Protein AF-A0A9W6C6E5-F1 (afdb_monomer_lite)

Radius of gyration: 13.52 Å; chains: 1; bounding box: 32×31×34 Å

Structure (mmCIF, N/CA/C/O backbone):
data_AF-A0A9W6C6E5-F1
#
_entry.id   AF-A0A9W6C6E5-F1
#
loop_
_atom_site.group_PDB
_atom_site.id
_atom_site.type_symbol
_atom_site.label_atom_id
_atom_site.label_alt_id
_atom_site.label_comp_id
_atom_site.label_asym_id
_atom_site.label_entity_id
_atom_site.label_seq_id
_atom_site.pdbx_PDB_ins_code
_atom_site.Cartn_x
_atom_site.Cartn_y
_atom_site.Cartn_z
_atom_site.occupancy
_atom_site.B_iso_or_equiv
_atom_site.auth_seq_id
_atom_site.auth_comp_id
_atom_site.auth_asym_id
_atom_site.auth_atom_id
_atom_site.pdbx_PDB_model_num
ATOM 1 N N . MET A 1 1 ? 8.677 17.395 10.106 1.00 44.50 1 MET A N 1
ATOM 2 C CA . MET A 1 1 ? 7.660 16.467 9.563 1.00 44.50 1 MET A CA 1
ATOM 3 C C . MET A 1 1 ? 8.379 15.195 9.150 1.00 44.50 1 MET A C 1
ATOM 5 O O . MET A 1 1 ? 9.233 15.250 8.278 1.00 44.50 1 MET A O 1
ATOM 9 N N . GLY A 1 2 ? 8.181 14.106 9.895 1.00 55.03 2 GLY A N 1
ATOM 10 C CA . GLY A 1 2 ? 9.028 12.915 9.806 1.00 55.03 2 GLY A CA 1
ATOM 11 C C . GLY A 1 2 ? 8.809 12.149 8.509 1.00 55.03 2 GLY A C 1
ATOM 12 O O . GLY A 1 2 ? 7.764 11.538 8.327 1.00 55.03 2 GLY A O 1
ATOM 13 N N . THR A 1 3 ? 9.792 12.151 7.617 1.00 56.72 3 THR A N 1
ATOM 14 C CA . THR A 1 3 ? 9.728 11.371 6.377 1.00 56.72 3 THR A CA 1
ATOM 15 C C . THR A 1 3 ? 10.977 10.514 6.262 1.00 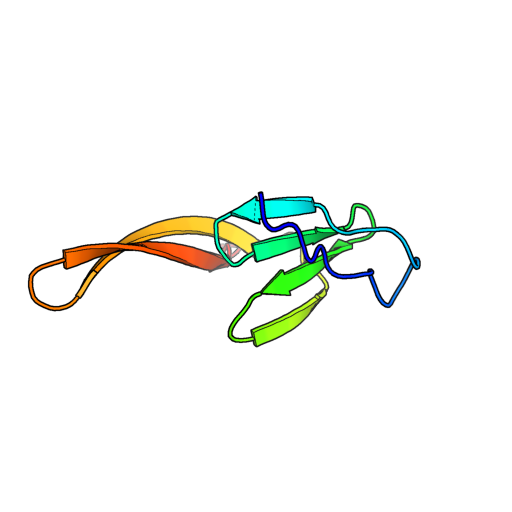56.72 3 THR A C 1
ATOM 17 O O . THR A 1 3 ? 11.877 10.788 5.469 1.00 56.72 3 THR A O 1
ATOM 20 N N . ASN A 1 4 ? 11.040 9.458 7.079 1.00 74.81 4 ASN A N 1
ATOM 21 C CA . ASN A 1 4 ? 11.949 8.336 6.847 1.00 74.81 4 ASN A CA 1
ATOM 22 C C . ASN A 1 4 ? 11.364 7.492 5.697 1.00 74.81 4 ASN A C 1
ATOM 24 O O . ASN A 1 4 ? 10.840 6.390 5.891 1.00 74.81 4 ASN A O 1
ATOM 28 N N . ASN A 1 5 ? 11.337 8.097 4.504 1.00 85.38 5 ASN A N 1
ATOM 29 C CA . ASN A 1 5 ? 10.893 7.427 3.293 1.00 85.38 5 ASN A CA 1
ATOM 30 C C . ASN A 1 5 ? 11.861 6.288 3.028 1.00 85.38 5 ASN A C 1
ATOM 32 O O . ASN A 1 5 ? 13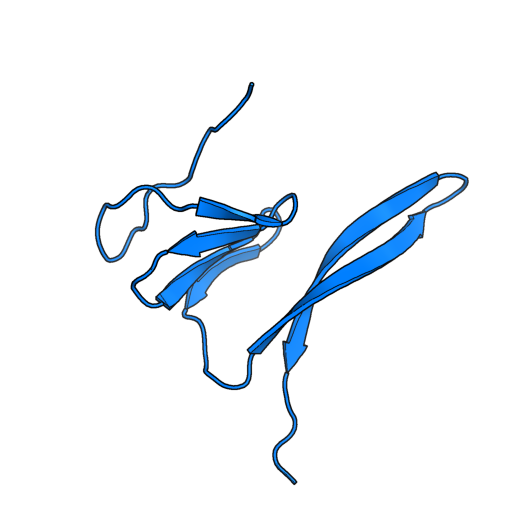.077 6.493 2.989 1.00 85.38 5 ASN A O 1
ATOM 36 N N . LYS A 1 6 ? 11.318 5.090 2.845 1.00 92.69 6 LYS A N 1
ATOM 37 C CA . LYS A 1 6 ? 12.139 3.927 2.557 1.00 92.69 6 LYS A CA 1
ATOM 38 C C . LYS A 1 6 ? 12.786 4.089 1.189 1.00 92.69 6 LYS A C 1
ATOM 40 O O . LYS A 1 6 ? 12.222 4.702 0.280 1.00 92.69 6 LYS A O 1
ATOM 45 N N . ILE A 1 7 ? 13.991 3.558 1.060 1.00 95.31 7 ILE A N 1
ATOM 46 C CA . ILE A 1 7 ? 14.657 3.431 -0.228 1.00 95.31 7 ILE A CA 1
ATOM 47 C C . ILE A 1 7 ? 14.185 2.124 -0.849 1.00 95.31 7 ILE A C 1
ATOM 49 O O . ILE A 1 7 ? 14.160 1.091 -0.184 1.00 95.31 7 ILE A O 1
ATOM 53 N N . CYS A 1 8 ? 13.753 2.183 -2.104 1.00 96.56 8 CYS A N 1
ATOM 54 C CA . CYS A 1 8 ? 13.322 1.000 -2.825 1.00 96.56 8 CYS A CA 1
ATOM 55 C C . CYS A 1 8 ? 14.525 0.071 -3.059 1.00 96.56 8 CYS A C 1
ATOM 57 O O . CYS A 1 8 ? 15.476 0.512 -3.706 1.00 96.56 8 CYS A O 1
ATOM 59 N N . PRO A 1 9 ? 14.478 -1.201 -2.624 1.00 96.31 9 PRO A N 1
ATOM 60 C CA . PRO A 1 9 ? 15.595 -2.126 -2.816 1.00 96.31 9 PRO A CA 1
ATOM 61 C C . PRO A 1 9 ? 15.829 -2.481 -4.292 1.00 96.31 9 PRO A C 1
ATOM 63 O O . PRO A 1 9 ? 16.941 -2.822 -4.659 1.00 96.31 9 PRO A O 1
ATOM 66 N N . ASN A 1 10 ? 14.807 -2.357 -5.148 1.00 96.12 10 ASN A N 1
ATOM 67 C CA . ASN A 1 10 ? 14.906 -2.718 -6.564 1.00 96.12 10 ASN A CA 1
ATOM 68 C C . ASN A 1 10 ? 15.528 -1.595 -7.426 1.00 96.12 10 ASN A C 1
ATOM 70 O O . ASN A 1 10 ? 16.348 -1.850 -8.294 1.00 96.12 10 ASN A O 1
ATOM 74 N N . CYS A 1 11 ? 15.180 -0.323 -7.186 1.00 96.88 11 CYS A N 1
ATOM 75 C CA . CYS A 1 11 ? 15.643 0.787 -8.043 1.00 96.88 11 CYS A CA 1
ATOM 76 C C . CYS A 1 11 ? 16.392 1.913 -7.315 1.00 96.88 11 CYS A C 1
ATOM 78 O O . CYS A 1 11 ? 16.689 2.940 -7.926 1.00 96.88 11 CYS A O 1
ATOM 80 N N . GLY A 1 12 ? 16.619 1.794 -6.003 1.00 95.38 12 GLY A N 1
ATOM 81 C CA . GLY A 1 12 ? 17.346 2.783 -5.196 1.00 95.38 12 GLY A CA 1
ATOM 82 C C . GLY A 1 12 ? 16.637 4.132 -5.005 1.00 95.38 12 GLY A C 1
ATOM 83 O O . GLY A 1 12 ? 17.161 5.027 -4.345 1.00 95.38 12 GLY A O 1
ATOM 84 N N . ARG A 1 13 ? 15.430 4.320 -5.555 1.00 95.56 13 ARG A N 1
ATOM 85 C CA . ARG A 1 13 ? 14.676 5.577 -5.429 1.00 95.56 13 ARG A CA 1
ATOM 86 C C . ARG A 1 13 ? 13.938 5.656 -4.094 1.00 95.56 13 ARG A C 1
ATOM 88 O O . ARG A 1 13 ? 13.450 4.650 -3.578 1.00 95.56 13 ARG A O 1
ATOM 95 N N . LYS A 1 14 ? 13.783 6.876 -3.570 1.00 94.69 14 LYS A N 1
ATOM 96 C CA . LYS A 1 14 ? 12.920 7.146 -2.409 1.00 94.69 14 LYS A CA 1
ATOM 97 C C . LYS A 1 14 ? 11.475 6.767 -2.732 1.00 94.69 14 LYS A C 1
ATOM 99 O O . LYS A 1 14 ? 10.909 7.221 -3.729 1.00 94.69 14 LYS A O 1
ATOM 104 N N . MET A 1 15 ? 10.879 5.962 -1.866 1.00 95.50 15 MET A N 1
ATOM 105 C CA . MET A 1 15 ? 9.469 5.606 -1.938 1.00 95.50 15 MET A CA 1
ATOM 106 C C . MET A 1 15 ? 8.604 6.794 -1.510 1.00 95.50 15 MET A C 1
ATOM 108 O O . MET A 1 15 ? 9.050 7.694 -0.792 1.00 95.50 15 MET A O 1
ATOM 112 N N . LYS A 1 16 ? 7.359 6.818 -1.983 1.00 93.62 16 LYS A N 1
ATOM 113 C CA . LYS A 1 16 ? 6.364 7.828 -1.616 1.00 93.62 16 LYS A CA 1
ATOM 114 C C . LYS A 1 16 ? 5.332 7.203 -0.694 1.00 93.62 16 LYS A C 1
ATOM 116 O O . LYS A 1 16 ? 4.851 6.111 -0.974 1.00 93.62 16 LYS A O 1
ATOM 121 N N . GLN A 1 17 ? 4.985 7.894 0.384 1.00 93.19 17 GLN A N 1
ATOM 122 C CA . GLN A 1 17 ? 3.897 7.464 1.251 1.00 93.19 17 GLN A CA 1
ATOM 123 C C . GLN A 1 17 ? 2.566 7.605 0.511 1.00 93.19 17 GLN A C 1
ATOM 125 O O . GLN A 1 17 ? 2.226 8.700 0.074 1.00 93.19 17 GLN A O 1
ATOM 130 N N . GLN A 1 18 ? 1.839 6.498 0.379 1.00 91.31 18 GLN A N 1
ATOM 131 C CA . GLN A 1 18 ? 0.489 6.491 -0.179 1.00 91.31 18 GLN A CA 1
ATOM 132 C C . GLN A 1 18 ? -0.540 6.620 0.940 1.00 91.31 18 GLN A C 1
ATOM 134 O O . GLN A 1 18 ? -1.415 7.477 0.889 1.00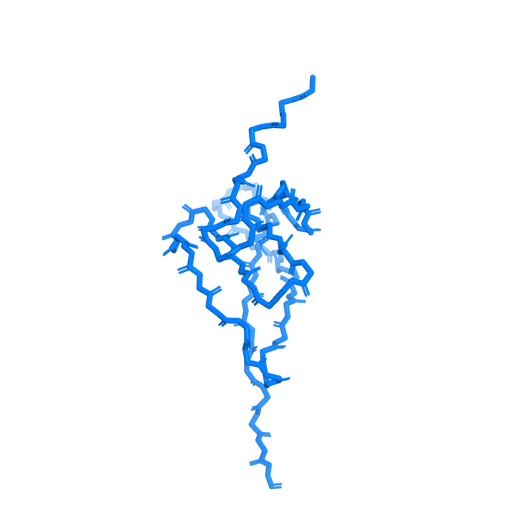 91.31 18 GLN A O 1
ATOM 139 N N . PHE A 1 19 ? -0.382 5.809 1.987 1.00 89.94 19 PHE A N 1
ATOM 140 C CA . PHE A 1 19 ? -1.208 5.823 3.190 1.00 89.94 19 PHE A CA 1
ATOM 141 C C . PHE A 1 19 ? -0.328 5.829 4.437 1.00 89.94 19 PHE A C 1
ATOM 143 O O . PHE A 1 19 ? 0.875 5.571 4.369 1.00 89.94 19 PHE A O 1
ATOM 150 N N . ILE A 1 20 ? -0.917 6.092 5.603 1.00 88.19 20 ILE A N 1
ATOM 151 C CA . ILE A 1 20 ? -0.196 5.977 6.874 1.00 88.19 20 ILE A CA 1
ATOM 152 C C . ILE A 1 20 ? 0.306 4.535 7.013 1.00 88.19 20 ILE A C 1
ATOM 154 O O . ILE A 1 20 ? -0.487 3.602 7.049 1.00 88.19 20 ILE A O 1
ATOM 158 N N . GLY A 1 21 ? 1.627 4.356 7.064 1.00 89.62 21 GLY A N 1
ATOM 159 C CA . GLY A 1 21 ? 2.248 3.033 7.162 1.00 89.62 21 GLY A CA 1
ATOM 160 C C . GLY A 1 21 ? 2.352 2.249 5.848 1.00 89.62 21 GLY A C 1
ATOM 161 O O . GLY A 1 21 ? 2.772 1.097 5.901 1.00 89.62 21 GLY A O 1
ATOM 162 N N . LEU A 1 22 ? 2.031 2.847 4.692 1.00 93.38 22 LEU A N 1
ATOM 163 C CA . LEU A 1 22 ? 2.203 2.235 3.369 1.00 93.38 22 LEU A CA 1
ATOM 164 C C . LEU A 1 22 ? 2.930 3.187 2.410 1.00 93.38 22 LEU A C 1
ATOM 166 O O . LEU A 1 22 ? 2.485 4.312 2.168 1.00 93.38 22 LEU A O 1
ATOM 170 N N . GLN A 1 23 ? 4.034 2.722 1.828 1.00 94.88 23 GLN A N 1
ATOM 171 C CA . GLN A 1 23 ? 4.828 3.461 0.849 1.00 94.88 23 GLN A CA 1
ATOM 172 C C . GLN A 1 23 ? 4.956 2.678 -0.462 1.00 94.88 23 GLN A C 1
ATOM 174 O O . GLN A 1 23 ? 5.098 1.458 -0.450 1.00 94.88 23 GLN A O 1
ATOM 179 N N . HIS A 1 24 ? 4.960 3.382 -1.593 1.00 95.56 24 HIS A N 1
ATOM 180 C CA . HIS A 1 24 ? 5.103 2.803 -2.926 1.00 95.56 24 HIS A CA 1
ATOM 181 C C . HIS A 1 24 ? 6.308 3.362 -3.671 1.00 95.56 24 HIS A C 1
ATOM 183 O O . HIS A 1 24 ? 6.656 4.543 -3.581 1.00 95.56 24 HIS A O 1
ATOM 189 N 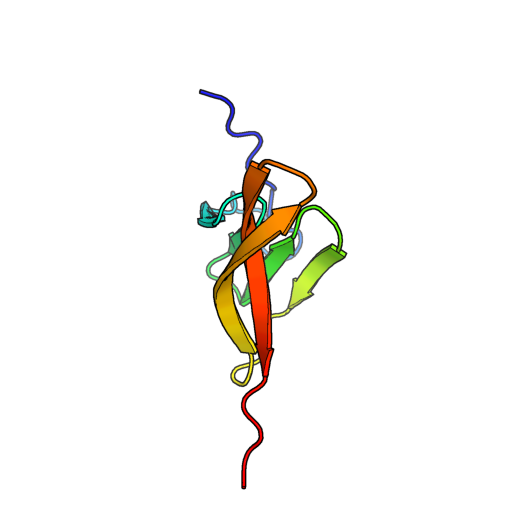N . CYS A 1 25 ? 6.899 2.500 -4.483 1.00 96.56 25 CYS A N 1
ATOM 190 C CA . CYS A 1 25 ? 7.805 2.871 -5.546 1.00 96.56 25 CYS A CA 1
ATOM 191 C C . CYS A 1 25 ? 7.091 2.794 -6.900 1.00 96.56 25 CYS A C 1
ATOM 193 O O . CYS A 1 25 ? 6.242 1.933 -7.133 1.00 96.56 25 CYS A O 1
ATOM 195 N N . LYS A 1 26 ? 7.499 3.656 -7.838 1.00 94.81 26 LYS A N 1
ATOM 196 C CA . LYS A 1 26 ? 7.022 3.603 -9.227 1.00 94.81 26 LYS A CA 1
ATOM 197 C C . LYS A 1 26 ? 7.366 2.280 -9.923 1.00 94.81 26 LYS A C 1
ATOM 199 O O . LYS A 1 26 ? 6.627 1.883 -10.808 1.00 94.81 26 LYS A O 1
ATOM 204 N N . CYS A 1 27 ? 8.433 1.590 -9.508 1.00 95.88 27 CYS A N 1
ATOM 205 C CA . CYS A 1 27 ? 8.888 0.345 -10.137 1.00 95.88 27 CYS A CA 1
ATOM 206 C C . CYS A 1 27 ? 8.079 -0.905 -9.751 1.00 95.88 27 CYS A C 1
ATOM 208 O O . CYS A 1 27 ? 8.477 -2.001 -10.111 1.00 95.88 27 CYS A O 1
ATOM 210 N N . GLY A 1 28 ? 6.996 -0.772 -8.978 1.00 95.44 28 GLY A N 1
ATOM 211 C CA . GLY A 1 28 ? 6.192 -1.925 -8.556 1.00 95.44 28 GLY A CA 1
ATOM 212 C C . GLY A 1 28 ? 6.454 -2.386 -7.124 1.00 95.44 28 GLY A C 1
ATOM 213 O O . GLY A 1 28 ? 5.584 -3.031 -6.559 1.00 95.44 28 GLY A O 1
ATOM 214 N N . MET A 1 29 ? 7.550 -1.969 -6.483 1.00 97.31 29 MET A N 1
ATOM 215 C CA . MET A 1 29 ? 7.811 -2.283 -5.070 1.00 97.31 29 MET A CA 1
ATOM 216 C C . MET A 1 29 ? 6.959 -1.454 -4.109 1.00 97.31 29 MET A C 1
ATOM 218 O O . MET A 1 29 ? 6.758 -0.254 -4.309 1.00 97.31 29 MET A O 1
ATOM 222 N N . SER A 1 30 ? 6.552 -2.066 -3.006 1.00 96.44 30 SER A N 1
ATOM 223 C CA . SER A 1 30 ? 5.845 -1.431 -1.894 1.00 96.44 30 SER A CA 1
ATOM 224 C C . SER A 1 30 ? 6.494 -1.776 -0.565 1.00 96.44 30 SER A C 1
ATOM 226 O O . SER A 1 30 ? 7.253 -2.734 -0.472 1.00 96.44 30 SER A O 1
ATOM 228 N N . TRP A 1 31 ? 6.232 -0.958 0.449 1.00 95.50 31 TRP A N 1
ATOM 229 C CA . TRP A 1 31 ? 6.642 -1.192 1.826 1.00 95.50 31 TRP A CA 1
ATOM 230 C C . TRP A 1 31 ? 5.469 -0.911 2.755 1.00 95.50 31 TRP A C 1
ATOM 232 O O . TRP A 1 31 ? 4.888 0.177 2.696 1.00 95.50 31 TRP A O 1
ATOM 242 N N . LYS A 1 32 ? 5.137 -1.863 3.624 1.00 93.62 32 LYS A N 1
ATOM 243 C CA . LYS A 1 32 ? 4.093 -1.731 4.643 1.00 93.62 32 LYS A CA 1
ATOM 244 C C . LYS A 1 32 ? 4.706 -1.915 6.024 1.00 93.62 32 LYS A C 1
ATOM 246 O O . LYS A 1 32 ? 5.516 -2.813 6.225 1.00 93.62 32 LYS A O 1
ATOM 251 N N . LYS A 1 33 ? 4.325 -1.059 6.975 1.00 89.25 33 LYS A N 1
ATOM 252 C CA . LYS A 1 33 ? 4.966 -0.961 8.297 1.00 89.25 33 LYS A CA 1
ATOM 253 C C . LYS A 1 33 ? 5.087 -2.304 9.023 1.00 89.25 33 LYS A C 1
ATOM 255 O O . LYS A 1 33 ? 6.135 -2.566 9.598 1.00 89.25 33 LYS A O 1
ATOM 260 N N . ASP A 1 34 ? 4.043 -3.121 8.960 1.00 89.00 34 ASP A N 1
ATOM 261 C CA . ASP A 1 34 ? 3.960 -4.383 9.702 1.00 89.00 34 ASP A CA 1
ATOM 262 C C . ASP A 1 34 ? 4.359 -5.611 8.860 1.00 89.00 34 ASP A C 1
ATOM 264 O O . ASP A 1 34 ? 4.409 -6.716 9.379 1.00 89.00 34 ASP A O 1
ATOM 268 N N . GLU A 1 35 ? 4.626 -5.431 7.563 1.00 91.75 35 GLU A N 1
ATOM 269 C CA . GLU A 1 35 ? 4.819 -6.531 6.597 1.00 91.75 35 GLU A CA 1
ATOM 270 C C . GLU A 1 35 ? 6.186 -6.480 5.898 1.00 91.75 35 GLU A C 1
ATOM 272 O O . GLU A 1 35 ? 6.716 -7.498 5.475 1.00 91.75 35 GLU A O 1
ATOM 277 N N . GLY A 1 36 ? 6.796 -5.296 5.804 1.00 94.75 36 GLY A N 1
ATOM 278 C CA . GLY A 1 36 ? 8.052 -5.092 5.092 1.00 94.75 36 GLY A CA 1
ATOM 279 C C . GLY A 1 36 ? 7.853 -4.776 3.609 1.00 94.75 36 GLY A C 1
ATOM 280 O O . GLY A 1 36 ? 6.858 -4.158 3.222 1.00 94.75 36 GLY A O 1
ATOM 281 N N . PHE A 1 37 ? 8.859 -5.109 2.793 1.00 96.50 37 PHE A N 1
ATOM 282 C CA . PHE A 1 37 ? 8.854 -4.860 1.350 1.00 96.50 37 PHE A CA 1
ATOM 283 C C . PHE A 1 37 ? 8.165 -5.992 0.586 1.00 96.50 37 PHE A C 1
ATOM 285 O O . PHE A 1 37 ? 8.389 -7.156 0.894 1.00 96.50 37 PHE A O 1
ATOM 292 N N . PHE A 1 38 ? 7.395 -5.650 -0.447 1.00 96.31 38 PHE A N 1
ATOM 293 C CA . PHE A 1 38 ? 6.723 -6.618 -1.318 1.00 96.31 38 PHE A CA 1
ATOM 294 C C . PHE A 1 38 ? 6.559 -6.076 -2.742 1.00 96.31 38 PHE A C 1
ATOM 296 O O . PHE A 1 38 ? 6.555 -4.858 -2.965 1.00 96.31 38 PHE A O 1
ATOM 303 N N . GLU A 1 39 ? 6.414 -6.975 -3.711 1.00 96.75 39 GLU A N 1
ATOM 304 C CA . GLU A 1 39 ? 6.089 -6.639 -5.098 1.00 96.75 39 GLU A CA 1
ATOM 305 C C . GLU A 1 39 ? 4.578 -6.513 -5.286 1.00 96.75 39 GLU A C 1
ATOM 307 O O . GLU A 1 39 ? 3.798 -7.300 -4.753 1.00 96.75 39 GLU A O 1
ATOM 312 N N . ARG A 1 40 ? 4.146 -5.492 -6.031 1.00 95.56 40 ARG A N 1
ATOM 313 C CA . ARG A 1 40 ? 2.728 -5.312 -6.348 1.00 95.56 40 ARG A CA 1
ATOM 314 C C . ARG A 1 40 ? 2.325 -6.213 -7.498 1.00 95.56 40 ARG A C 1
ATOM 316 O O . ARG A 1 40 ? 2.926 -6.151 -8.566 1.00 95.56 40 ARG A O 1
ATOM 323 N N . THR A 1 41 ? 1.222 -6.920 -7.313 1.00 95.56 41 THR A N 1
ATOM 324 C CA . THR A 1 41 ? 0.520 -7.616 -8.387 1.00 95.56 41 THR A CA 1
ATOM 325 C C . THR A 1 41 ? -0.691 -6.792 -8.857 1.00 95.56 41 THR A C 1
ATOM 327 O O . THR A 1 41 ? -1.252 -6.018 -8.074 1.00 95.56 41 THR A O 1
ATOM 330 N N . PRO A 1 42 ? -1.128 -6.917 -10.126 1.00 93.50 42 PRO A N 1
ATOM 331 C CA . PRO A 1 42 ? -2.244 -6.126 -10.666 1.00 93.50 42 PRO A CA 1
ATOM 332 C C . PRO A 1 42 ? -3.596 -6.344 -9.967 1.00 93.50 42 PRO A C 1
ATOM 334 O O . PRO A 1 42 ? -4.457 -5.465 -9.999 1.00 93.50 42 PRO A O 1
ATOM 337 N N . ASN A 1 43 ? -3.787 -7.495 -9.318 1.00 94.94 43 ASN A N 1
ATOM 338 C CA . ASN A 1 43 ? -5.004 -7.823 -8.575 1.00 94.94 43 ASN A CA 1
ATOM 339 C C . ASN A 1 43 ? -5.055 -7.196 -7.167 1.00 94.94 43 ASN A C 1
ATOM 341 O O . ASN A 1 43 ? -6.111 -7.239 -6.533 1.00 94.94 43 ASN A O 1
ATOM 345 N N . MET A 1 44 ? -3.963 -6.600 -6.672 1.00 94.81 44 MET A N 1
ATOM 346 C CA . MET A 1 44 ? -3.951 -5.900 -5.384 1.00 94.81 44 MET A CA 1
ATOM 347 C C . MET A 1 44 ? -4.720 -4.575 -5.452 1.00 94.81 44 MET A C 1
ATOM 349 O O . MET A 1 44 ? -4.511 -3.740 -6.333 1.00 94.81 44 MET A O 1
ATOM 353 N N . VAL A 1 45 ? -5.555 -4.335 -4.447 1.00 93.88 45 VAL A N 1
ATOM 354 C CA . VAL A 1 45 ? -6.322 -3.105 -4.241 1.00 93.88 45 VAL A CA 1
ATOM 355 C C . VAL A 1 45 ? -5.940 -2.515 -2.889 1.00 93.88 45 VAL A C 1
ATOM 357 O O . VAL A 1 45 ? -6.234 -3.079 -1.837 1.00 93.88 45 VAL A O 1
ATOM 360 N N . PHE A 1 46 ? -5.288 -1.356 -2.919 1.00 93.25 46 PHE A N 1
ATOM 361 C CA . PHE A 1 46 ? -4.864 -0.629 -1.725 1.00 93.25 46 PHE A CA 1
ATOM 362 C C . PHE A 1 46 ? -5.995 0.275 -1.238 1.00 93.25 46 PHE A C 1
ATOM 364 O O . PHE A 1 46 ? -6.430 1.169 -1.963 1.00 93.25 46 PHE A O 1
ATOM 371 N N . ALA A 1 47 ? -6.446 0.074 -0.003 1.00 92.75 47 ALA A N 1
ATOM 372 C CA . ALA A 1 47 ? -7.518 0.858 0.596 1.00 92.75 47 ALA A CA 1
ATOM 373 C C . ALA A 1 47 ? -7.185 1.274 2.034 1.00 92.75 47 ALA A C 1
ATOM 375 O O . ALA A 1 47 ? -6.237 0.788 2.653 1.00 92.75 47 ALA A O 1
ATOM 376 N N . LEU A 1 48 ? -7.987 2.195 2.562 1.00 92.00 48 LEU A N 1
ATOM 377 C CA . LEU A 1 48 ? -7.972 2.569 3.968 1.00 92.00 48 LEU A CA 1
ATOM 378 C C . LEU A 1 48 ? -9.245 2.065 4.625 1.00 92.00 48 LEU A C 1
ATOM 380 O O . LEU A 1 48 ? -10.343 2.294 4.121 1.00 92.00 48 LEU A O 1
ATOM 384 N N . GLU A 1 49 ? -9.086 1.432 5.776 1.00 92.50 49 GLU A N 1
ATOM 385 C CA . GLU A 1 49 ? -10.198 0.963 6.586 1.00 92.50 49 GLU A CA 1
ATOM 386 C C . GLU A 1 49 ? -10.191 1.678 7.934 1.00 92.50 49 GLU A C 1
ATOM 388 O O . GLU A 1 49 ? -9.134 1.930 8.521 1.00 92.50 49 GLU A O 1
ATOM 393 N N . ARG A 1 50 ? -11.379 2.047 8.417 1.00 93.56 50 ARG A N 1
ATOM 394 C CA . ARG A 1 50 ? -11.547 2.596 9.762 1.00 93.56 50 ARG A CA 1
ATOM 395 C C . ARG A 1 50 ? -11.889 1.447 10.692 1.00 93.56 50 ARG A C 1
ATOM 397 O O . ARG A 1 50 ? -12.927 0.821 10.526 1.00 93.56 50 ARG A O 1
ATOM 404 N N . GLN A 1 51 ? -11.036 1.209 11.676 1.00 92.69 51 GLN A N 1
ATOM 405 C CA . GLN A 1 51 ? -11.270 0.205 12.704 1.00 92.69 51 GLN A CA 1
ATOM 406 C C . GLN A 1 51 ? -11.350 0.868 14.073 1.00 92.69 51 GLN A C 1
ATOM 408 O O . GLN A 1 51 ? -10.507 1.693 14.440 1.00 92.69 51 GLN A O 1
ATOM 413 N N . THR A 1 52 ? -12.373 0.504 14.840 1.00 95.06 52 THR A N 1
ATOM 414 C CA . 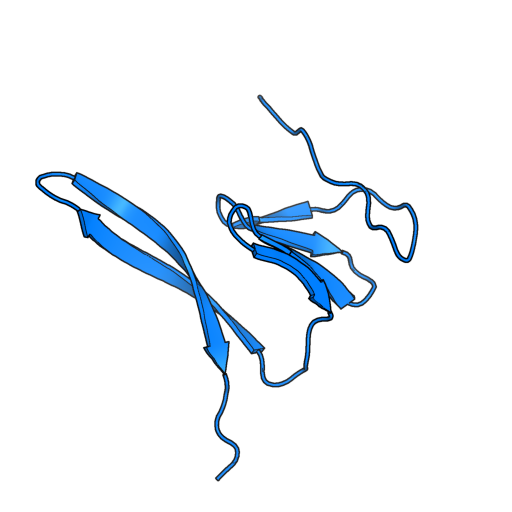THR A 1 52 ? -12.521 0.934 16.229 1.00 95.06 52 THR A CA 1
ATOM 415 C C . THR A 1 52 ? -11.743 -0.028 17.116 1.00 95.06 52 THR A C 1
ATOM 417 O O . THR A 1 52 ? -12.124 -1.182 17.272 1.00 95.06 52 THR A O 1
ATOM 420 N N . ILE A 1 53 ? -10.635 0.442 17.688 1.00 89.38 53 ILE A N 1
ATOM 421 C CA . ILE A 1 53 ? -9.796 -0.331 18.609 1.00 89.38 53 ILE A CA 1
ATOM 422 C C . ILE A 1 53 ? -9.981 0.266 20.004 1.00 89.38 53 ILE A C 1
ATOM 424 O O . ILE A 1 53 ? -9.501 1.367 20.303 1.00 89.38 53 ILE A O 1
ATOM 428 N N . GLY A 1 54 ? -10.725 -0.447 20.852 1.00 93.00 54 GLY A N 1
ATOM 429 C CA . GLY A 1 54 ? -11.183 0.063 22.143 1.00 93.00 54 GLY A CA 1
ATOM 430 C C . GLY A 1 54 ? -12.107 1.270 21.958 1.00 93.00 54 GLY A C 1
ATOM 431 O O . GLY A 1 54 ? -13.119 1.180 21.277 1.00 93.00 54 GLY A O 1
ATOM 432 N N . LYS A 1 55 ? -11.741 2.422 22.535 1.00 94.38 55 LYS A N 1
ATOM 433 C CA . LYS A 1 55 ? -12.502 3.685 22.418 1.00 94.38 55 LYS A CA 1
ATOM 434 C C . LYS A 1 55 ? -12.004 4.615 21.298 1.00 94.38 55 LYS A C 1
ATOM 436 O O . LYS A 1 55 ? -12.446 5.757 21.218 1.00 94.38 55 LYS A O 1
ATOM 441 N N . LYS A 1 56 ? -11.043 4.184 20.469 1.00 93.75 56 LYS A N 1
ATOM 442 C CA . LYS A 1 56 ? -10.427 5.024 19.424 1.00 93.75 56 LYS A CA 1
ATOM 443 C C . LYS A 1 56 ? -10.678 4.453 18.034 1.00 93.75 56 LYS A C 1
ATOM 445 O O . LYS A 1 56 ? -10.413 3.281 17.789 1.00 93.75 56 LYS A O 1
ATOM 450 N N . VAL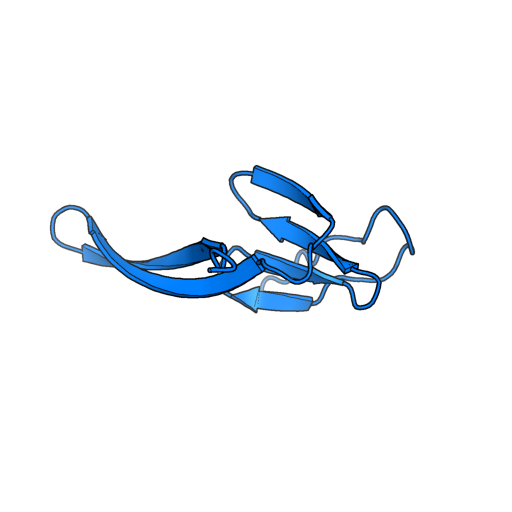 A 1 57 ? -11.092 5.310 17.105 1.00 93.81 57 VAL A N 1
ATOM 451 C CA . VAL A 1 57 ? -11.151 4.981 15.675 1.00 93.81 57 VAL A CA 1
ATOM 452 C C . VAL A 1 57 ? -9.775 5.221 15.064 1.00 93.81 57 VAL A C 1
ATOM 454 O O . VAL A 1 57 ? -9.262 6.340 15.103 1.00 93.81 57 VAL A O 1
ATOM 457 N N . LYS A 1 58 ? -9.166 4.174 14.508 1.00 90.75 58 LYS A N 1
ATOM 458 C CA . LYS A 1 58 ? -7.900 4.248 13.774 1.00 90.75 58 LYS A CA 1
ATOM 459 C C . LYS A 1 58 ? -8.142 4.015 12.289 1.00 90.75 58 LYS A C 1
ATOM 461 O O . LYS A 1 58 ? -9.019 3.247 11.910 1.00 90.75 58 LYS A O 1
ATOM 466 N N . GLN A 1 59 ? -7.342 4.673 11.459 1.00 90.44 59 GLN A N 1
ATOM 467 C CA . GLN A 1 59 ? -7.307 4.439 10.022 1.00 90.44 59 GLN A CA 1
ATOM 468 C C . GLN A 1 59 ? -6.103 3.558 9.703 1.00 90.44 59 GLN A C 1
ATOM 470 O O . GLN A 1 59 ? -4.971 3.937 10.011 1.00 90.44 59 GLN A O 1
ATOM 475 N N . ILE A 1 60 ? -6.352 2.385 9.126 1.00 89.88 60 ILE A N 1
ATOM 476 C CA . ILE A 1 60 ? -5.319 1.395 8.816 1.00 89.88 60 ILE A CA 1
ATOM 477 C C . ILE A 1 60 ? -5.247 1.132 7.305 1.00 89.88 60 ILE A C 1
ATOM 479 O O . ILE A 1 60 ? -6.286 1.131 6.637 1.00 89.88 60 ILE A O 1
ATOM 483 N N . PRO A 1 61 ? -4.044 0.931 6.739 1.00 91.94 61 PRO A N 1
ATOM 484 C CA . PRO A 1 61 ? -3.903 0.502 5.356 1.00 91.94 61 PRO A CA 1
ATOM 485 C C . PRO A 1 61 ? -4.241 -0.986 5.232 1.00 91.94 61 PRO A C 1
ATOM 487 O O . PRO A 1 61 ? -3.664 -1.822 5.928 1.00 91.94 61 PRO A O 1
ATOM 490 N N . VAL A 1 62 ? -5.137 -1.313 4.306 1.00 92.19 62 VAL A N 1
ATOM 491 C CA . VAL A 1 62 ? -5.515 -2.690 3.974 1.00 92.19 62 VAL A CA 1
ATOM 492 C C . VAL A 1 62 ? -5.228 -2.969 2.502 1.00 92.19 62 VAL A C 1
ATOM 494 O O . VAL A 1 62 ? -5.359 -2.089 1.647 1.00 92.19 62 VAL A O 1
ATOM 497 N N . ILE A 1 63 ? -4.818 -4.200 2.212 1.00 93.56 63 ILE A N 1
ATOM 498 C CA . ILE A 1 63 ? -4.603 -4.695 0.852 1.00 93.56 63 ILE A CA 1
ATOM 499 C C . ILE A 1 63 ? -5.674 -5.751 0.610 1.00 93.56 63 ILE A C 1
ATOM 501 O O . ILE A 1 63 ? -5.741 -6.744 1.330 1.00 93.56 63 ILE A O 1
ATOM 505 N N . ARG A 1 64 ? -6.545 -5.503 -0.365 1.00 94.31 64 ARG A N 1
ATOM 506 C CA . ARG A 1 64 ? -7.566 -6.449 -0.828 1.00 94.31 64 ARG A CA 1
ATOM 507 C C . ARG A 1 64 ? -7.104 -7.051 -2.148 1.00 94.31 64 ARG A C 1
ATOM 509 O O . ARG A 1 64 ? -6.317 -6.432 -2.856 1.00 94.31 64 ARG A O 1
ATOM 516 N N . TYR A 1 65 ? -7.617 -8.219 -2.498 1.00 94.31 65 TYR A N 1
ATOM 517 C CA . TYR A 1 65 ? -7.320 -8.860 -3.773 1.00 94.31 65 TYR A CA 1
ATOM 518 C C . TYR A 1 65 ? -8.606 -8.970 -4.575 1.00 94.31 65 TYR A C 1
ATOM 520 O O . TYR A 1 65 ? -9.638 -9.378 -4.043 1.00 94.31 65 TYR A O 1
ATOM 528 N N . LYS A 1 66 ? -8.555 -8.567 -5.844 1.00 93.00 66 LYS A N 1
ATOM 529 C CA . LYS A 1 66 ? -9.631 -8.870 -6.784 1.00 93.00 66 LYS A CA 1
ATOM 530 C C . LYS A 1 66 ? -9.633 -10.375 -7.018 1.00 93.00 66 LYS A C 1
ATOM 532 O O . LYS A 1 66 ? -8.591 -10.944 -7.336 1.00 93.00 66 LYS A O 1
ATOM 537 N N . ILE A 1 67 ? -10.797 -10.985 -6.840 1.00 85.56 67 ILE A N 1
ATOM 538 C CA . ILE A 1 67 ? -11.063 -12.340 -7.304 1.00 85.56 67 ILE A CA 1
ATOM 539 C C . ILE A 1 67 ? -11.524 -12.169 -8.750 1.00 85.56 67 ILE A C 1
ATOM 541 O O . ILE A 1 67 ? -12.499 -11.459 -9.001 1.00 85.56 67 ILE A O 1
ATOM 545 N N . GLU A 1 68 ? -10.759 -12.708 -9.692 1.00 72.75 68 GLU A N 1
ATOM 546 C CA . GLU A 1 68 ? -11.199 -12.815 -11.081 1.00 72.75 68 GLU A CA 1
ATOM 547 C C . GLU A 1 68 ? -12.249 -13.937 -11.118 1.00 72.75 68 GLU A C 1
ATOM 549 O O . GLU A 1 68 ? -11.941 -15.068 -10.747 1.00 72.75 68 GLU A O 1
ATOM 554 N N . ASN A 1 69 ? -13.498 -13.583 -11.440 1.00 60.72 69 ASN A N 1
ATOM 555 C CA . ASN A 1 69 ? -14.581 -14.530 -11.733 1.00 60.72 69 ASN A CA 1
ATOM 556 C C . ASN A 1 69 ? -14.556 -14.890 -13.215 1.00 60.72 69 ASN A C 1
ATOM 558 O O . ASN A 1 69 ? -14.320 -13.955 -14.017 1.00 60.72 69 ASN A O 1
#

Sequence (69 aa):
MGTNNKICPNCGRKMKQQFIGLQHCKCGMSWKKDEGFFERTPNMVFALERQTIGKKVKQIPVIRYKIEN

Secondary structure (DSSP, 8-state):
----PPBPTTT-PBPEEEETTEEE-TTSEEEETTTEEEEPPTTEEEEEEEEEETTEEEEEEEEEE----

Foldseek 3Di:
DDPPFDQDPPPRDGWDDPDDQKTDDPVQWIQGNVPGIDGDDPQWDWDWDWDCDPPDTDIDIDIDGDDDD

pLDDT: mean 90.65, std 10.05, range [44.5, 97.31]

Organism: NCBI:txid2994035